Protein AF-A0A921KKD6-F1 (afdb_monomer)

Structure 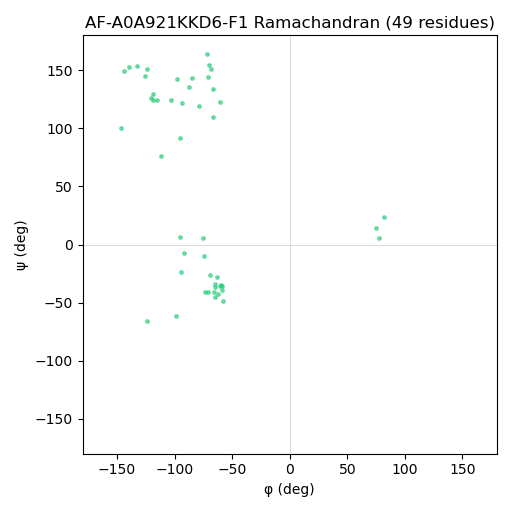(mmCIF, N/CA/C/O backbone):
data_AF-A0A921KKD6-F1
#
_entry.id   AF-A0A921KKD6-F1
#
loop_
_atom_site.group_PDB
_atom_site.id
_atom_site.type_symbol
_atom_site.label_atom_id
_atom_site.label_alt_id
_atom_site.label_comp_id
_atom_site.label_asym_id
_atom_site.label_entity_id
_atom_site.label_seq_id
_atom_site.pdbx_PDB_ins_code
_atom_site.Cartn_x
_atom_site.Cartn_y
_atom_site.Cartn_z
_atom_site.occupancy
_atom_site.B_iso_or_equiv
_atom_site.auth_seq_id
_atom_site.auth_comp_id
_atom_site.auth_asym_id
_atom_site.auth_atom_id
_atom_site.pdbx_PDB_model_num
ATOM 1 N N . MET A 1 1 ? -11.820 8.736 15.485 1.00 84.06 1 M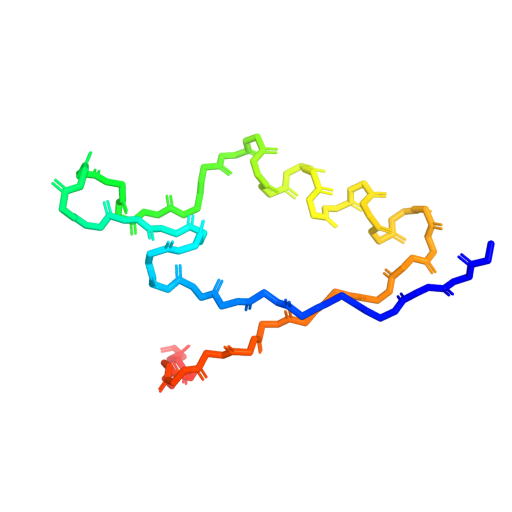ET A N 1
ATOM 2 C CA . MET A 1 1 ? -12.851 8.346 14.496 1.00 84.06 1 MET A CA 1
ATOM 3 C C . MET A 1 1 ? -12.195 7.394 13.517 1.00 84.06 1 MET A C 1
ATOM 5 O O . MET A 1 1 ? -11.163 7.763 12.967 1.00 84.06 1 MET A O 1
ATOM 9 N N . SER A 1 2 ? -12.736 6.187 13.354 1.00 93.75 2 SER A N 1
ATOM 10 C CA . SER A 1 2 ? -12.210 5.226 12.378 1.00 93.75 2 SER A CA 1
ATOM 11 C C . SER A 1 2 ? -12.462 5.719 10.947 1.00 93.75 2 SER A C 1
ATOM 13 O O . SER A 1 2 ? -13.391 6.494 10.709 1.00 93.75 2 SER A O 1
ATOM 15 N N . LYS A 1 3 ? -11.590 5.327 10.016 1.00 97.56 3 LYS A N 1
ATOM 16 C CA . LYS A 1 3 ? -11.625 5.718 8.601 1.00 97.56 3 LYS A CA 1
ATOM 17 C C . LYS A 1 3 ? -11.275 4.503 7.752 1.00 97.56 3 LYS A C 1
ATOM 19 O O . LYS A 1 3 ? -10.519 3.649 8.205 1.00 97.56 3 LYS A O 1
ATOM 24 N N . LEU A 1 4 ? -11.787 4.487 6.527 1.00 98.12 4 LEU A N 1
ATOM 25 C CA . LEU A 1 4 ? -11.436 3.507 5.505 1.00 98.12 4 LEU A CA 1
ATOM 26 C C . LEU A 1 4 ? -10.482 4.179 4.513 1.00 98.12 4 LEU A C 1
ATOM 28 O O . LEU A 1 4 ? -10.807 5.238 3.971 1.00 98.12 4 LEU A O 1
ATOM 32 N N . LEU A 1 5 ? -9.304 3.597 4.310 1.00 98.00 5 LEU A N 1
ATOM 33 C CA . LEU A 1 5 ? -8.242 4.151 3.472 1.00 98.00 5 LEU A CA 1
ATOM 34 C C . LEU A 1 5 ? -7.947 3.188 2.325 1.00 98.00 5 LEU A C 1
ATOM 36 O O . LEU A 1 5 ? -7.630 2.026 2.559 1.00 98.00 5 LEU A O 1
ATOM 40 N N . PHE A 1 6 ? -8.039 3.679 1.093 1.00 98.00 6 PHE A N 1
ATOM 41 C CA . PHE A 1 6 ? -7.818 2.894 -0.118 1.00 98.00 6 PHE A CA 1
ATOM 42 C C . PHE A 1 6 ? -6.588 3.432 -0.839 1.00 98.00 6 PHE A C 1
ATOM 44 O O . PHE A 1 6 ? -6.537 4.620 -1.159 1.00 98.00 6 PHE A O 1
ATOM 51 N N . PHE A 1 7 ? -5.615 2.563 -1.090 1.00 97.25 7 PHE A N 1
ATOM 52 C CA . PHE A 1 7 ? -4.372 2.914 -1.769 1.00 97.25 7 PHE A CA 1
ATOM 53 C C . PHE A 1 7 ? -4.229 2.117 -3.059 1.00 97.25 7 PHE A C 1
ATOM 55 O O . PHE A 1 7 ? -4.347 0.890 -3.049 1.00 97.25 7 PHE A O 1
ATOM 62 N N . ASP A 1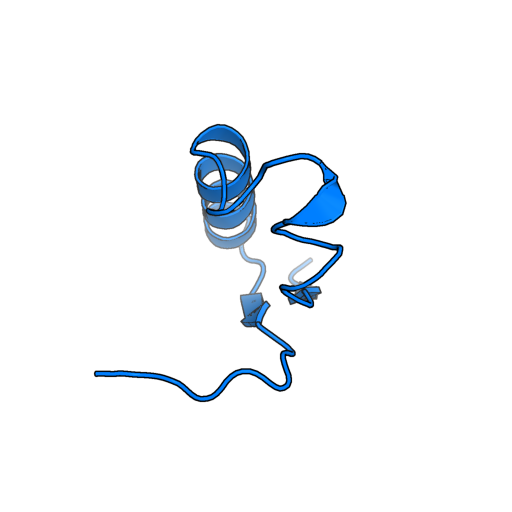 8 ? -3.945 2.807 -4.157 1.00 96.75 8 ASP A N 1
ATOM 63 C CA . ASP A 1 8 ? -3.414 2.159 -5.353 1.00 96.75 8 ASP A CA 1
ATOM 64 C C . ASP A 1 8 ? -1.955 1.719 -5.115 1.00 96.75 8 ASP A C 1
ATOM 66 O O . ASP A 1 8 ? -1.315 2.138 -4.151 1.00 96.75 8 ASP A O 1
ATOM 70 N N . ILE A 1 9 ? -1.427 0.843 -5.967 1.00 95.06 9 ILE A N 1
ATOM 71 C CA . ILE A 1 9 ? -0.049 0.355 -5.897 1.00 95.06 9 ILE A CA 1
ATOM 72 C C . ILE A 1 9 ? 0.842 1.112 -6.884 1.00 95.06 9 ILE A C 1
ATOM 74 O O . ILE A 1 9 ? 1.792 1.768 -6.457 1.00 95.06 9 ILE A O 1
ATOM 78 N N . ASP A 1 10 ? 0.558 1.029 -8.182 1.00 94.88 10 ASP A N 1
ATOM 79 C CA . ASP A 1 10 ? 1.457 1.493 -9.243 1.00 94.88 10 ASP A CA 1
ATOM 80 C C . ASP A 1 10 ? 1.400 3.016 -9.419 1.00 94.88 10 ASP A C 1
ATOM 82 O O . ASP A 1 10 ? 0.363 3.584 -9.729 1.00 94.88 10 ASP A O 1
ATOM 86 N N . GLY A 1 11 ? 2.526 3.700 -9.228 1.00 93.81 11 GLY A N 1
ATOM 87 C CA . GLY A 1 11 ? 2.576 5.164 -9.201 1.00 93.81 11 GLY A CA 1
ATOM 88 C C . GLY A 1 11 ? 2.072 5.777 -7.888 1.00 93.81 11 GLY A C 1
ATOM 89 O O . GLY A 1 11 ? 1.988 6.999 -7.788 1.00 93.81 11 GLY A O 1
ATOM 90 N N . THR A 1 12 ? 1.756 4.950 -6.879 1.00 95.25 12 THR A N 1
ATOM 91 C CA . THR A 1 12 ? 1.336 5.396 -5.537 1.00 95.25 12 THR A CA 1
ATOM 92 C C . THR A 1 12 ? 2.228 4.816 -4.435 1.00 95.25 12 THR A C 1
ATOM 94 O O . THR A 1 12 ? 2.937 5.562 -3.764 1.00 95.25 12 THR A O 1
ATOM 97 N N . LEU A 1 13 ? 2.207 3.494 -4.226 1.00 95.44 13 LEU A N 1
ATOM 98 C CA . LEU A 1 13 ? 3.021 2.812 -3.204 1.00 95.44 13 LEU A CA 1
ATOM 99 C C . LEU A 1 13 ? 4.349 2.282 -3.759 1.00 95.44 13 LEU A C 1
ATOM 101 O O . LEU A 1 13 ? 5.294 2.070 -3.000 1.00 95.44 13 LEU A O 1
ATOM 105 N N . ILE A 1 14 ? 4.409 2.053 -5.070 1.00 95.19 14 ILE A N 1
ATOM 106 C CA . ILE A 1 14 ? 5.617 1.720 -5.825 1.00 95.19 14 ILE A CA 1
ATOM 107 C C . ILE A 1 14 ? 5.671 2.596 -7.075 1.00 95.19 14 ILE A C 1
ATOM 109 O O . ILE A 1 14 ? 4.633 3.002 -7.590 1.00 95.19 14 ILE A O 1
ATOM 113 N N . ASP A 1 15 ? 6.864 2.852 -7.595 1.00 94.81 15 ASP A N 1
ATOM 114 C CA . ASP A 1 15 ? 7.040 3.538 -8.874 1.00 94.81 15 ASP A CA 1
ATOM 115 C C . ASP A 1 15 ? 8.276 2.990 -9.589 1.00 94.81 15 ASP A C 1
ATOM 117 O O . ASP A 1 15 ? 9.421 3.350 -9.299 1.00 94.81 15 ASP A O 1
ATOM 121 N N . CYS A 1 16 ? 8.031 2.104 -10.553 1.00 91.38 16 CYS A N 1
ATOM 122 C CA . CYS A 1 16 ? 9.080 1.482 -11.350 1.00 91.38 16 CYS A CA 1
ATOM 123 C C . CYS A 1 16 ? 9.861 2.504 -12.194 1.00 91.38 16 CYS A C 1
ATOM 125 O O . CYS A 1 16 ? 11.043 2.281 -12.448 1.00 91.38 16 CYS A O 1
ATOM 127 N N . ASN A 1 17 ? 9.252 3.632 -12.587 1.00 93.25 17 ASN A N 1
ATOM 128 C CA . ASN A 1 17 ? 9.947 4.675 -13.352 1.00 93.25 17 ASN A CA 1
ATOM 129 C C . ASN A 1 17 ? 11.005 5.387 -12.498 1.00 93.25 17 ASN A C 1
ATOM 131 O O . ASN A 1 17 ? 11.998 5.882 -13.027 1.00 93.25 17 ASN A O 1
ATOM 135 N N . LEU A 1 18 ? 10.810 5.398 -11.177 1.00 92.25 18 LEU A N 1
ATOM 136 C CA . LEU A 1 18 ? 11.751 5.927 -10.189 1.00 92.25 18 LEU A CA 1
ATOM 137 C C . LEU A 1 18 ? 12.653 4.838 -9.582 1.00 92.25 18 LEU A C 1
ATOM 139 O O . LEU A 1 18 ? 13.409 5.110 -8.652 1.00 92.25 18 LEU A O 1
ATOM 143 N N . GLY A 1 19 ? 12.586 3.602 -10.088 1.00 93.31 19 GLY A N 1
ATOM 144 C CA . GLY A 1 19 ? 13.358 2.469 -9.573 1.00 93.31 19 GLY A CA 1
ATOM 145 C C . GLY A 1 19 ? 12.843 1.897 -8.246 1.00 93.31 19 GLY A C 1
ATOM 146 O O . GLY A 1 19 ? 13.547 1.122 -7.598 1.00 93.31 19 GLY A O 1
ATOM 147 N N . ILE A 1 20 ? 11.625 2.250 -7.831 1.00 93.56 20 ILE A N 1
ATOM 148 C CA . ILE A 1 20 ? 10.989 1.765 -6.604 1.00 93.56 20 ILE A CA 1
ATOM 149 C C . ILE A 1 20 ? 10.098 0.578 -6.966 1.00 93.56 20 ILE A C 1
ATOM 151 O O . ILE A 1 20 ? 8.931 0.734 -7.314 1.00 93.56 20 ILE A O 1
ATOM 155 N N . TYR A 1 21 ? 10.658 -0.626 -6.884 1.00 92.75 21 TYR A N 1
ATOM 156 C CA . TYR A 1 21 ? 9.973 -1.864 -7.283 1.00 92.75 21 TYR A CA 1
ATOM 157 C C . TYR A 1 21 ? 9.211 -2.555 -6.147 1.00 92.75 21 TYR A C 1
ATOM 159 O O . TYR A 1 21 ? 8.499 -3.533 -6.371 1.00 92.75 21 TYR A O 1
ATOM 167 N N . SER A 1 22 ? 9.361 -2.067 -4.919 1.00 93.62 22 SER A N 1
ATOM 168 C CA . SER A 1 22 ? 8.725 -2.627 -3.732 1.00 93.62 22 SER A CA 1
ATOM 169 C C . SER A 1 22 ? 8.340 -1.521 -2.768 1.00 93.62 22 SER A C 1
ATOM 171 O O . SER A 1 22 ? 9.047 -0.520 -2.663 1.00 93.62 22 SER A O 1
ATOM 173 N N . ILE A 1 23 ? 7.267 -1.747 -2.014 1.00 94.56 23 ILE A N 1
ATOM 174 C CA . ILE A 1 23 ? 6.868 -0.852 -0.929 1.00 94.56 23 ILE A CA 1
ATOM 175 C C . ILE A 1 23 ? 8.011 -0.804 0.088 1.00 94.56 23 ILE A C 1
ATOM 177 O O . ILE A 1 23 ? 8.430 -1.844 0.606 1.00 94.56 23 ILE A O 1
ATOM 181 N N . SER A 1 24 ? 8.523 0.393 0.352 1.00 93.56 24 SER A N 1
ATOM 182 C CA . SER A 1 24 ? 9.607 0.621 1.301 1.00 93.56 24 SER A CA 1
ATOM 183 C C . SER A 1 24 ? 9.152 0.392 2.744 1.00 93.56 24 SER A C 1
ATOM 185 O O . SER A 1 24 ? 7.970 0.516 3.075 1.00 93.56 24 SER A O 1
ATOM 187 N N . ASP A 1 25 ? 10.090 0.060 3.630 1.00 96.00 25 ASP A N 1
ATOM 188 C CA . ASP A 1 25 ? 9.751 -0.332 5.004 1.00 96.00 25 ASP A CA 1
ATOM 189 C C . ASP A 1 25 ? 9.121 0.809 5.811 1.00 96.00 25 ASP A C 1
ATOM 191 O O . ASP A 1 25 ? 8.165 0.580 6.546 1.00 96.00 25 ASP A O 1
ATOM 195 N N . ASN A 1 26 ? 9.530 2.058 5.572 1.00 95.81 26 ASN A N 1
ATOM 196 C CA . ASN A 1 26 ? 8.886 3.232 6.170 1.00 95.81 26 ASN A CA 1
ATOM 197 C C . ASN A 1 26 ? 7.396 3.364 5.789 1.00 95.81 26 ASN A C 1
ATOM 199 O O . ASN A 1 26 ? 6.588 3.805 6.605 1.00 95.81 26 ASN A O 1
ATOM 203 N N . VAL A 1 27 ? 7.017 2.990 4.562 1.00 95.69 27 VAL A N 1
ATOM 204 C CA . VAL A 1 27 ? 5.620 3.020 4.108 1.00 95.69 27 VAL A CA 1
ATOM 205 C C . VAL A 1 27 ? 4.846 1.875 4.750 1.00 95.69 27 VAL A C 1
ATOM 207 O O . VAL A 1 27 ? 3.731 2.098 5.214 1.00 95.69 27 VAL A O 1
ATOM 210 N N . LYS A 1 28 ? 5.435 0.677 4.862 1.00 96.44 28 LYS A N 1
ATOM 211 C CA . LYS A 1 28 ? 4.816 -0.441 5.596 1.00 96.44 28 LYS A CA 1
ATOM 212 C C . LYS A 1 28 ? 4.542 -0.065 7.053 1.00 96.44 28 LYS A C 1
ATOM 214 O O . LYS A 1 28 ? 3.409 -0.200 7.501 1.00 96.44 28 LYS A O 1
ATOM 219 N N . GLU A 1 29 ? 5.528 0.509 7.744 1.00 98.06 29 GLU A N 1
ATOM 220 C CA . GLU A 1 29 ? 5.365 0.999 9.117 1.00 98.06 29 GLU A CA 1
ATOM 221 C C . GLU A 1 29 ? 4.261 2.059 9.233 1.00 98.06 29 GLU A C 1
ATOM 223 O O . GLU A 1 29 ? 3.502 2.069 10.201 1.00 98.06 29 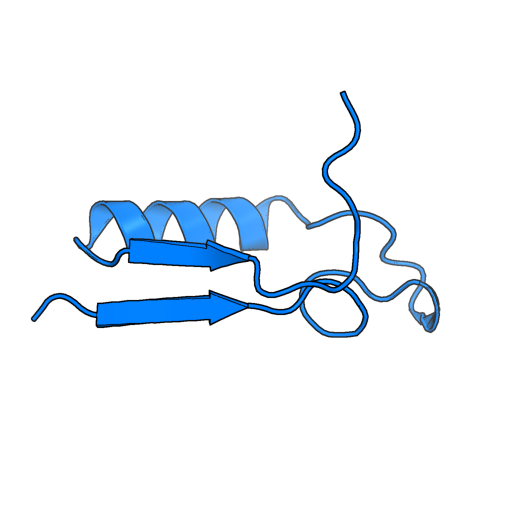GLU A O 1
ATOM 228 N N . ALA A 1 30 ? 4.145 2.966 8.258 1.00 97.50 30 ALA A N 1
ATOM 229 C CA . ALA A 1 30 ? 3.076 3.960 8.245 1.00 97.50 30 ALA A CA 1
ATOM 230 C C . ALA A 1 30 ? 1.690 3.314 8.064 1.00 97.50 30 ALA A C 1
ATOM 232 O O . ALA A 1 30 ? 0.741 3.706 8.744 1.00 97.50 30 ALA A O 1
ATOM 233 N N . LEU A 1 31 ? 1.569 2.311 7.188 1.00 97.62 31 LEU A N 1
ATOM 234 C CA . LEU A 1 31 ? 0.330 1.553 6.993 1.00 97.62 31 LEU A CA 1
ATOM 235 C C . LEU A 1 31 ? -0.053 0.762 8.250 1.00 97.62 31 LEU A C 1
ATOM 237 O O . LEU A 1 31 ? -1.235 0.685 8.580 1.00 97.62 31 LEU A O 1
ATOM 241 N N . ASP A 1 32 ? 0.919 0.219 8.979 1.00 97.56 32 ASP A N 1
ATOM 242 C CA . ASP A 1 32 ? 0.659 -0.481 10.238 1.00 97.56 32 ASP A CA 1
ATOM 243 C C . ASP A 1 32 ? 0.245 0.486 11.352 1.00 97.56 32 ASP A C 1
ATOM 245 O O . ASP A 1 32 ? -0.759 0.242 12.018 1.00 97.56 32 ASP A O 1
ATOM 249 N N . LYS A 1 33 ? 0.878 1.661 11.458 1.00 98.19 33 LYS A N 1
ATOM 250 C CA . LYS A 1 33 ? 0.428 2.731 12.369 1.00 98.19 33 LYS A CA 1
ATOM 251 C C . LYS A 1 33 ? -0.997 3.199 12.071 1.00 98.19 33 LYS A C 1
ATOM 253 O O . LYS A 1 33 ? -1.737 3.551 12.987 1.00 98.19 33 LYS A O 1
ATOM 258 N N . LEU A 1 34 ? -1.414 3.227 10.803 1.00 97.81 34 LEU A N 1
ATOM 259 C CA . LEU A 1 34 ? -2.804 3.537 10.450 1.00 97.81 34 LEU A CA 1
ATOM 260 C C . LEU A 1 34 ? -3.769 2.489 11.021 1.00 97.81 34 LEU A C 1
ATOM 262 O O . LEU A 1 34 ? -4.791 2.869 11.596 1.00 97.81 34 LE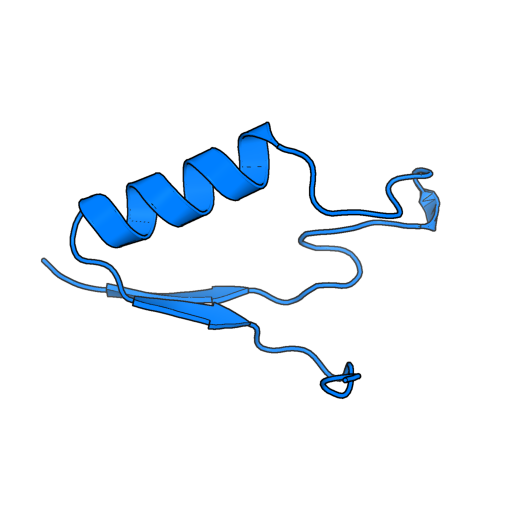U A O 1
ATOM 266 N N . LYS A 1 35 ? -3.418 1.200 10.930 1.00 97.31 35 LYS A N 1
ATOM 267 C CA . LYS A 1 35 ? -4.203 0.107 11.524 1.00 97.31 35 LYS A CA 1
ATOM 268 C C . LYS A 1 35 ? -4.232 0.188 13.048 1.00 97.31 35 LYS A C 1
ATOM 270 O O . LYS A 1 35 ? -5.304 0.086 13.637 1.00 97.31 35 LYS A O 1
ATOM 275 N N . GLU A 1 36 ? -3.087 0.430 13.685 1.00 97.88 36 GLU A N 1
ATOM 276 C CA . GLU A 1 36 ? -2.977 0.607 15.143 1.00 97.88 36 GLU A CA 1
ATOM 277 C C . GLU A 1 36 ? -3.841 1.770 15.650 1.00 97.88 36 GLU 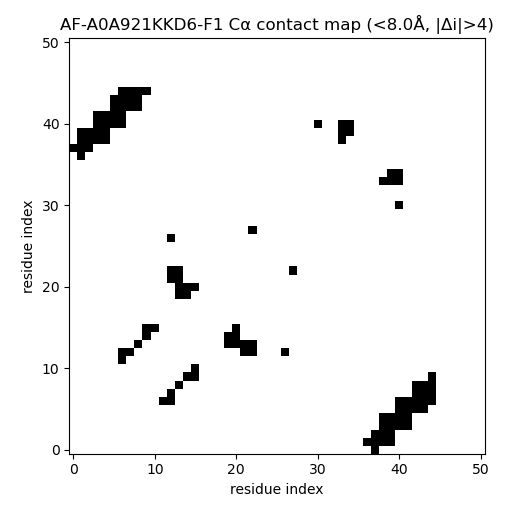A C 1
ATOM 279 O O . GLU A 1 36 ? -4.467 1.674 16.704 1.00 97.88 36 GLU A O 1
ATOM 284 N N . ASN A 1 37 ? -3.956 2.841 14.860 1.00 97.81 37 ASN A N 1
ATOM 285 C CA . ASN A 1 37 ? -4.830 3.981 15.146 1.00 97.81 37 ASN A CA 1
ATOM 286 C C . ASN A 1 37 ? -6.327 3.706 14.883 1.00 97.81 37 ASN A C 1
ATOM 288 O O . ASN A 1 37 ? -7.158 4.612 15.004 1.00 97.81 37 ASN A O 1
ATOM 292 N N . GLY A 1 38 ? -6.694 2.469 14.537 1.00 97.69 38 GLY A N 1
ATOM 293 C CA . GLY A 1 38 ? -8.075 2.032 14.338 1.00 97.69 38 GLY A CA 1
ATOM 294 C C . GLY A 1 38 ? -8.652 2.368 12.963 1.00 97.69 38 GLY A C 1
ATOM 295 O O . GLY A 1 38 ? -9.872 2.504 12.839 1.00 97.69 38 GLY A O 1
ATOM 296 N N . HIS A 1 39 ? -7.808 2.554 11.943 1.00 98.38 39 HIS A N 1
ATOM 297 C CA . HIS A 1 39 ? -8.237 2.709 10.551 1.00 98.38 39 HIS A CA 1
ATOM 298 C C . HIS A 1 39 ? -8.130 1.388 9.791 1.00 98.38 39 HIS A C 1
ATOM 300 O O . HIS A 1 39 ? -7.155 0.657 9.942 1.00 98.38 39 HIS A O 1
ATOM 306 N N . ASP A 1 40 ? -9.084 1.128 8.904 1.00 98.00 40 ASP A N 1
ATOM 307 C CA . ASP A 1 40 ? -8.971 0.015 7.970 1.00 98.00 40 ASP A CA 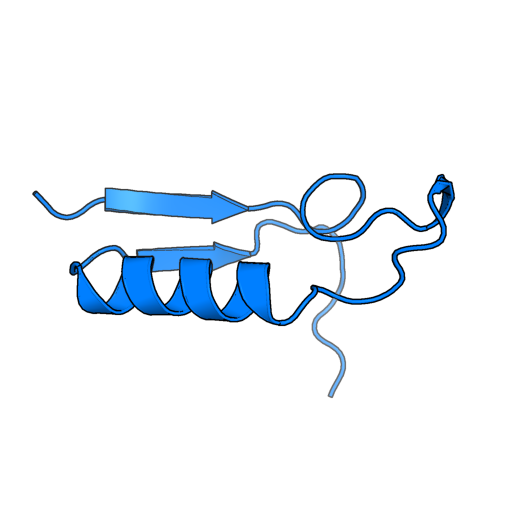1
ATOM 308 C C . ASP A 1 40 ? -8.237 0.472 6.709 1.00 98.00 40 ASP A C 1
ATOM 310 O O . ASP A 1 40 ? -8.501 1.547 6.158 1.00 98.00 40 ASP A O 1
ATOM 314 N N . VAL A 1 41 ? -7.305 -0.358 6.248 1.00 97.88 41 VAL A N 1
ATOM 315 C CA . VAL A 1 41 ? -6.415 -0.066 5.123 1.00 97.88 41 VAL A CA 1
ATOM 316 C C . VAL A 1 41 ? -6.614 -1.120 4.042 1.00 97.88 41 VAL A C 1
ATOM 318 O O . VAL A 1 41 ? -6.480 -2.316 4.297 1.00 97.88 41 VAL A O 1
ATOM 321 N N . PHE A 1 42 ? -6.887 -0.667 2.822 1.00 97.38 42 PHE A N 1
ATOM 322 C CA . PHE A 1 42 ? -7.187 -1.503 1.668 1.00 97.38 42 PHE A CA 1
ATOM 323 C C . PHE A 1 42 ? -6.265 -1.162 0.501 1.00 97.38 42 PHE A C 1
ATOM 325 O O . PHE A 1 42 ? -5.933 0.002 0.267 1.00 97.38 42 PHE A O 1
ATOM 332 N N . LEU A 1 43 ? -5.905 -2.185 -0.272 1.00 96.38 43 LEU A N 1
ATOM 333 C CA . LEU A 1 43 ? -5.272 -2.010 -1.574 1.00 96.38 43 LEU A CA 1
ATOM 334 C C . LEU A 1 43 ? -6.361 -2.015 -2.649 1.00 96.38 43 LEU A C 1
ATOM 336 O O . LEU A 1 43 ? -7.110 -2.983 -2.773 1.00 96.38 43 LEU A O 1
ATOM 340 N N . ALA A 1 44 ? -6.443 -0.933 -3.412 1.00 97.06 44 ALA A N 1
ATOM 341 C CA . ALA A 1 44 ? -7.361 -0.741 -4.525 1.00 97.06 44 ALA A CA 1
ATOM 342 C C . ALA A 1 44 ? -6.551 -0.707 -5.823 1.00 97.06 44 ALA A C 1
ATOM 344 O O . ALA A 1 44 ? -6.276 0.351 -6.375 1.00 97.06 44 ALA A O 1
ATOM 345 N N . THR A 1 45 ? -6.123 -1.885 -6.269 1.00 96.62 45 THR A N 1
ATOM 346 C CA . THR A 1 45 ? -5.203 -2.046 -7.397 1.00 96.62 45 THR A CA 1
ATOM 347 C C . THR A 1 45 ? -5.800 -2.947 -8.472 1.00 96.62 45 THR A C 1
ATOM 349 O O . THR A 1 45 ? -6.566 -3.864 -8.175 1.00 96.62 45 THR A O 1
ATOM 352 N N . GLY A 1 46 ? -5.405 -2.716 -9.725 1.00 95.56 46 GLY A N 1
ATOM 353 C CA . GLY A 1 46 ? -5.665 -3.644 -10.827 1.00 95.56 46 GLY A CA 1
ATOM 354 C C . GLY A 1 46 ? -4.776 -4.894 -10.801 1.00 95.56 46 GLY A C 1
ATOM 355 O O . GLY A 1 46 ? -5.016 -5.828 -11.565 1.00 95.56 46 GLY A O 1
ATOM 356 N N . ARG A 1 47 ? -3.748 -4.938 -9.942 1.00 92.56 47 ARG A N 1
ATOM 357 C CA . ARG A 1 47 ? -2.893 -6.119 -9.789 1.00 92.56 47 ARG A CA 1
ATOM 358 C C . ARG A 1 47 ? -3.681 -7.287 -9.200 1.00 92.56 47 ARG A C 1
ATOM 360 O O . ARG A 1 47 ? -4.364 -7.157 -8.187 1.00 92.56 47 ARG A O 1
ATOM 367 N N . CYS A 1 48 ? -3.520 -8.461 -9.800 1.00 93.81 48 CYS A N 1
ATOM 368 C CA . CYS A 1 48 ? -4.053 -9.697 -9.244 1.00 93.81 48 CYS A CA 1
ATOM 369 C C . CYS A 1 48 ? -3.264 -10.100 -7.995 1.00 93.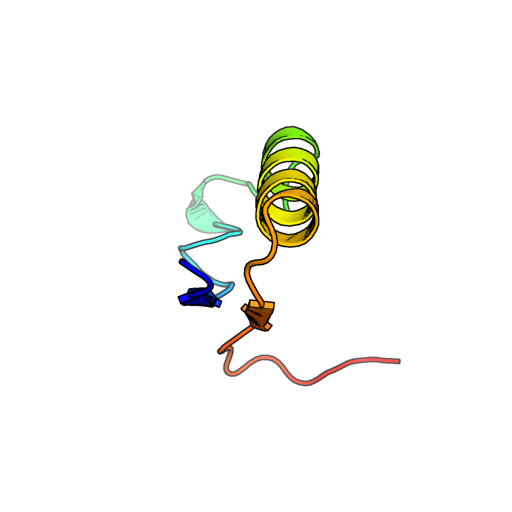81 48 CYS A C 1
ATOM 371 O O . CYS A 1 48 ? -2.038 -9.978 -7.953 1.00 93.81 48 CYS A O 1
ATOM 373 N N . LYS A 1 49 ? -3.956 -10.663 -7.002 1.00 90.56 49 LYS A N 1
ATOM 374 C CA . LYS A 1 49 ? -3.289 -11.347 -5.894 1.00 90.56 49 LYS A CA 1
ATOM 375 C C . LYS A 1 49 ? -2.592 -12.596 -6.440 1.00 90.56 49 LYS A C 1
ATOM 377 O O . LYS A 1 49 ? -3.258 -13.548 -6.837 1.00 90.56 49 LYS A O 1
ATOM 382 N N . CYS A 1 50 ? -1.266 -12.577 -6.473 1.00 85.00 50 CYS A N 1
ATOM 383 C CA . CYS A 1 50 ? -0.450 -13.7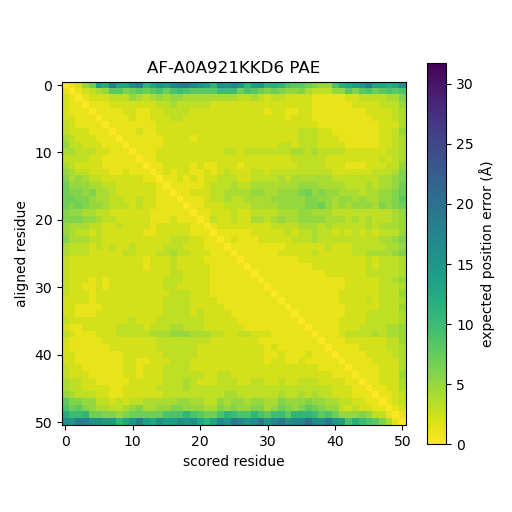58 -6.736 1.00 85.00 50 CYS A CA 1
ATOM 384 C C . CYS A 1 50 ? -0.226 -14.538 -5.429 1.00 85.00 50 CYS A C 1
ATOM 386 O O . CYS A 1 50 ? -0.106 -13.927 -4.363 1.00 85.00 50 CYS A O 1
ATOM 388 N N . PHE A 1 51 ? -0.215 -15.868 -5.523 1.00 61.38 51 PHE A N 1
ATOM 389 C CA . PHE A 1 51 ? 0.072 -16.794 -4.424 1.00 61.38 51 PHE A CA 1
ATOM 390 C C . PHE A 1 51 ? 1.493 -17.334 -4.542 1.00 61.38 51 PHE A C 1
ATOM 392 O O . PHE A 1 51 ? 1.938 -17.519 -5.699 1.00 61.38 51 PHE A O 1
#

Radius of gyration: 12.03 Å; Cα contacts (8 Å, |Δi|>4): 56; chains: 1; bounding box: 26×25×28 Å

Foldseek 3Di:
DEEEEEFEPDPTQADVVVPGPDRDPVNVVVQVVSVVVVYHYYYPYPDDDDD

Nearest PDB structures (foldseek):
  2obb-assembly1_A-2  TM=6.354E-01  e=2.557E-01  Bacteroides thetaiotaomicron VPI-5482
  5bwj-assembly2_D  TM=3.803E-01  e=3.640E+00  Borreliella burgdorferi B31
  5bwj-assembly1_B  TM=3.586E-01  e=7.193E+00  Borreliella burgdorferi B31

pLDDT: mean 94.67, std 5.56, range [61.38, 98.38]

Solvent-accessible surface area (backbone atoms only — not comparable to full-atom values): 3252 Å² total; per-residue (Å²): 133,70,49,82,44,77,38,50,41,84,77,66,54,26,32,66,94,79,70,34,84,55,71,50,67,71,57,52,55,50,55,50,52,41,43,76,71,53,27,50,79,44,80,59,54,93,70,75,90,80,132

Mean predicted aligned error: 2.95 Å

Organism: NCBI:txid29348

InterPro domains:
  IPR023214 HAD superfamily [G3DSA:3.40.50.1000] (3-49)
  IPR036412 HAD-like superfamily [SSF56784] (3-48)

Sequence (51 aa):
MSKLLFFDIDGTLIDCNLGIYSISDNVKEALDKLKENGHDVFLATGRCKCF

Secondary structure (DSSP, 8-state):
---EEEE-SBTTTBBGGGTB-S--HHHHHHHHHHHHTT-EEEE--SS----